Protein AF-A0A9X5KTZ1-F1 (afdb_monomer_lite)

pLDDT: mean 86.77, std 13.13, range [43.38, 97.31]

Radius of gyration: 18.86 Å; chains: 1; bounding box: 49×24×75 Å

Foldseek 3Di:
DDDDDDQPADQAAPLQDPVLNVLQVVLSRCLVVQLLSSLLSLLVSLQVVLCVLQVHRDPLVVSLVVVVVVPDDPLLSVLSVLSNVLNVCSVVPDPDDCRVVSVSSRCNSVSNNVNCCVRPVVVVVVVVVVVPDDPVVVVVVVVVPPDDD

Structure (mmCIF, N/CA/C/O backbone):
data_AF-A0A9X5KTZ1-F1
#
_entry.id   AF-A0A9X5KTZ1-F1
#
loop_
_atom_site.group_PDB
_atom_site.id
_atom_site.type_symbol
_atom_site.label_atom_id
_atom_site.label_alt_id
_atom_site.label_comp_id
_atom_site.label_asym_id
_atom_site.label_entity_id
_atom_site.label_seq_id
_atom_site.pdbx_PDB_ins_code
_atom_site.Cartn_x
_atom_site.Cartn_y
_atom_site.Cartn_z
_atom_site.occupancy
_atom_site.B_iso_or_equiv
_atom_site.auth_seq_id
_atom_site.auth_comp_id
_atom_site.auth_asym_id
_atom_site.auth_atom_id
_atom_site.pdbx_PDB_model_num
ATOM 1 N N . MET A 1 1 ? 0.337 1.903 -37.929 1.00 45.03 1 MET A N 1
ATOM 2 C CA . MET A 1 1 ? -0.382 0.807 -37.246 1.00 45.03 1 MET A CA 1
ATOM 3 C C . MET A 1 1 ? -0.264 1.082 -35.756 1.00 45.03 1 MET A C 1
ATOM 5 O O . MET A 1 1 ? 0.859 1.192 -35.286 1.00 45.03 1 MET A O 1
ATOM 9 N N . ILE A 1 2 ? -1.371 1.335 -35.056 1.00 43.38 2 ILE A N 1
ATOM 10 C CA . ILE A 1 2 ? -1.369 1.589 -33.606 1.00 43.38 2 ILE A CA 1
ATOM 11 C C . ILE A 1 2 ? -1.709 0.252 -32.949 1.00 43.38 2 ILE A C 1
ATOM 13 O O . ILE A 1 2 ? -2.790 -0.281 -33.190 1.00 43.38 2 ILE A O 1
ATOM 17 N N . PHE A 1 3 ? -0.773 -0.323 -32.199 1.00 45.22 3 PHE A N 1
ATOM 18 C CA . PHE A 1 3 ? -1.012 -1.544 -31.430 1.00 45.22 3 PHE A CA 1
ATOM 19 C C . PHE A 1 3 ? -1.516 -1.159 -30.033 1.00 45.22 3 PHE A C 1
ATOM 21 O O . PHE A 1 3 ? -0.895 -0.299 -29.405 1.00 45.22 3 PHE A O 1
ATOM 28 N N . PRO A 1 4 ? -2.619 -1.748 -29.533 1.00 51.69 4 PRO A N 1
ATOM 29 C CA . PRO A 1 4 ? -3.071 -1.479 -28.176 1.00 51.69 4 PRO A CA 1
ATOM 30 C C . PRO A 1 4 ? -2.049 -2.022 -27.173 1.00 51.69 4 PRO A C 1
ATOM 32 O O . PRO A 1 4 ? -1.608 -3.169 -27.284 1.00 51.69 4 PRO A O 1
ATOM 35 N N . LEU A 1 5 ? -1.684 -1.205 -26.183 1.00 56.03 5 LEU A N 1
ATOM 36 C CA . LEU A 1 5 ? -0.922 -1.675 -25.032 1.00 56.03 5 LEU A CA 1
ATOM 37 C C . LEU A 1 5 ? -1.803 -2.640 -24.230 1.00 56.03 5 LEU A C 1
ATOM 39 O O . LEU A 1 5 ? -2.847 -2.252 -23.706 1.00 56.03 5 LEU A O 1
ATOM 43 N N . ILE A 1 6 ? -1.388 -3.901 -24.132 1.00 57.47 6 ILE A N 1
ATOM 44 C CA . ILE A 1 6 ? -2.055 -4.873 -23.266 1.00 57.47 6 ILE A CA 1
ATOM 45 C C . ILE A 1 6 ? -1.523 -4.661 -21.849 1.00 57.47 6 ILE A C 1
ATOM 47 O O . ILE A 1 6 ? -0.414 -5.076 -21.515 1.00 57.47 6 ILE A O 1
ATOM 51 N N . VAL A 1 7 ? -2.325 -4.005 -21.013 1.00 62.75 7 VAL A N 1
ATOM 52 C CA . VAL A 1 7 ? -2.036 -3.826 -19.589 1.00 62.75 7 VAL A CA 1
ATOM 53 C C . VAL A 1 7 ? -2.510 -5.069 -18.836 1.00 62.75 7 VAL A C 1
ATOM 55 O O . VAL A 1 7 ? -3.704 -5.257 -18.622 1.00 62.75 7 VAL A O 1
ATOM 58 N N . THR A 1 8 ? -1.580 -5.927 -18.420 1.00 69.94 8 THR A N 1
ATOM 59 C CA . THR A 1 8 ? -1.871 -7.117 -17.594 1.00 69.94 8 THR A CA 1
ATOM 60 C C . THR A 1 8 ? -1.887 -6.822 -16.091 1.00 69.94 8 THR A C 1
ATOM 62 O O . THR A 1 8 ? -2.215 -7.695 -15.289 1.00 69.94 8 THR A O 1
ATOM 65 N N . ALA A 1 9 ? -1.548 -5.592 -15.696 1.00 79.69 9 ALA A N 1
ATOM 66 C CA . ALA A 1 9 ? -1.543 -5.161 -14.307 1.00 79.69 9 ALA A CA 1
AT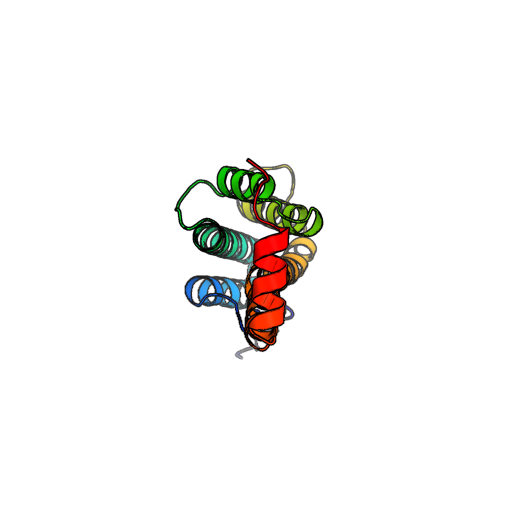OM 67 C C . ALA A 1 9 ? -2.977 -4.941 -13.775 1.00 79.69 9 ALA A C 1
ATOM 69 O O . ALA A 1 9 ? -3.810 -4.352 -14.485 1.00 79.69 9 ALA A O 1
ATOM 70 N N . PRO A 1 10 ? -3.270 -5.354 -12.525 1.00 87.50 10 PRO A N 1
ATOM 71 C CA . PRO A 1 10 ? -4.590 -5.193 -11.926 1.00 87.50 10 PRO A CA 1
ATOM 72 C C . PRO A 1 10 ? -4.982 -3.716 -11.838 1.00 87.50 10 PRO A C 1
ATOM 74 O O . PRO A 1 10 ? -4.132 -2.827 -11.824 1.00 87.50 10 PRO A O 1
ATOM 77 N N . HIS A 1 11 ? -6.286 -3.450 -11.795 1.00 92.50 11 HIS A N 1
ATOM 78 C CA . HIS A 1 11 ? -6.807 -2.101 -11.583 1.00 92.50 11 HIS A CA 1
ATOM 79 C C . HIS A 1 11 ? -6.549 -1.637 -10.148 1.00 92.50 11 HIS A C 1
ATOM 81 O O . HIS A 1 11 ? -6.462 -2.463 -9.239 1.00 92.50 11 HIS A O 1
ATOM 87 N N . ALA A 1 12 ? -6.429 -0.322 -9.952 1.00 94.56 12 ALA A N 1
ATOM 88 C CA . ALA A 1 12 ? -6.321 0.256 -8.618 1.00 94.56 12 ALA A CA 1
ATOM 89 C C . ALA A 1 12 ? -7.575 -0.072 -7.798 1.00 94.56 12 ALA A C 1
ATOM 91 O O . ALA A 1 12 ? -8.687 -0.068 -8.330 1.00 94.56 12 ALA A O 1
ATOM 92 N N . HIS A 1 13 ? -7.397 -0.319 -6.504 1.00 96.31 13 HIS A N 1
ATOM 93 C CA . HIS A 1 13 ? -8.506 -0.526 -5.580 1.00 96.31 13 HIS A CA 1
ATOM 94 C C . HIS A 1 13 ? -9.432 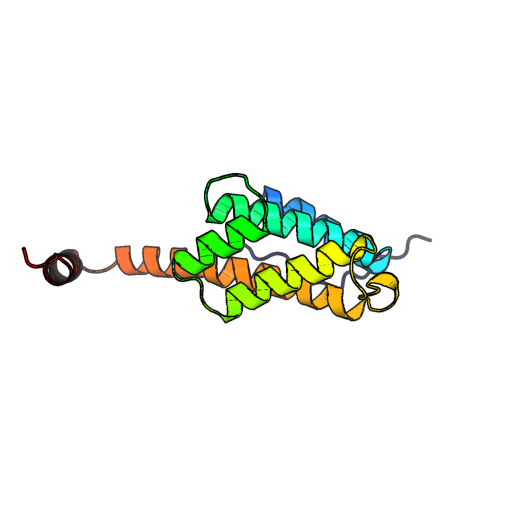0.708 -5.547 1.00 96.31 13 HIS A C 1
ATOM 96 O O . HIS A 1 13 ? -8.957 1.843 -5.651 1.00 96.31 13 HIS A O 1
ATOM 102 N N . GLU A 1 14 ? -10.741 0.520 -5.372 1.00 95.00 14 GLU A N 1
ATOM 103 C CA . GLU A 1 14 ? -11.734 1.610 -5.420 1.00 95.00 14 GLU A CA 1
ATOM 104 C C . GLU A 1 14 ? -11.455 2.705 -4.379 1.00 95.00 14 GLU A C 1
ATOM 106 O O . GLU A 1 14 ? -11.463 3.895 -4.699 1.00 95.00 14 GLU A O 1
ATOM 111 N N . GLU A 1 15 ? -11.096 2.293 -3.162 1.00 95.44 15 GLU A N 1
ATOM 112 C CA . GLU A 1 15 ? -10.707 3.169 -2.044 1.00 95.44 15 GLU A CA 1
ATOM 113 C C . GLU A 1 15 ? -9.269 3.714 -2.153 1.00 95.44 15 GLU A C 1
ATOM 115 O O . GLU A 1 15 ? -8.759 4.318 -1.211 1.00 95.44 15 GLU A O 1
ATOM 120 N N . THR A 1 16 ? -8.583 3.507 -3.285 1.00 94.44 16 THR A N 1
ATOM 121 C CA . THR A 1 16 ? -7.255 4.101 -3.484 1.00 94.44 16 THR A CA 1
ATOM 122 C C . THR A 1 16 ? -7.403 5.629 -3.555 1.00 94.44 16 THR A C 1
ATOM 124 O O . THR A 1 16 ? -8.251 6.123 -4.308 1.00 94.44 16 THR A O 1
ATOM 127 N N . PRO A 1 17 ? -6.595 6.399 -2.811 1.00 94.50 17 PRO A N 1
ATOM 128 C CA . PRO A 1 17 ? -6.628 7.857 -2.852 1.00 94.50 17 PRO A CA 1
ATOM 129 C C . PRO A 1 17 ? -6.317 8.405 -4.246 1.00 94.50 17 PRO A C 1
ATOM 131 O O . PRO A 1 17 ? -5.465 7.863 -4.947 1.00 94.50 17 PRO A O 1
ATOM 134 N N . GLU A 1 18 ? -6.952 9.511 -4.635 1.00 91.50 18 GLU A N 1
ATOM 135 C CA . GLU A 1 18 ? -6.842 10.055 -5.999 1.00 91.50 18 GLU A CA 1
ATOM 136 C C . GLU A 1 18 ? -5.395 10.392 -6.397 1.00 91.50 18 GLU A C 1
ATOM 138 O O . GLU A 1 18 ? -4.937 10.048 -7.485 1.00 91.50 18 GLU A O 1
ATOM 143 N N . SER A 1 19 ? -4.630 10.969 -5.465 1.00 89.69 19 SER A N 1
ATOM 144 C CA . SER A 1 19 ? -3.211 11.284 -5.665 1.00 89.69 19 SER A CA 1
ATOM 145 C C . SER A 1 19 ? -2.339 10.051 -5.928 1.00 89.69 19 SER A C 1
ATOM 147 O O . SER A 1 19 ? -1.297 10.177 -6.567 1.00 89.69 19 SER A O 1
ATOM 149 N N . CYS A 1 20 ? -2.756 8.883 -5.431 1.00 94.81 20 CYS A N 1
ATOM 150 C CA . CYS A 1 20 ? -2.089 7.596 -5.616 1.00 94.81 20 CYS A CA 1
ATOM 151 C C . CYS A 1 20 ? -2.598 6.885 -6.881 1.00 94.81 20 CYS A C 1
ATOM 153 O O . CYS A 1 20 ? -1.819 6.259 -7.594 1.00 94.81 20 CYS A O 1
ATOM 155 N N . LYS A 1 21 ? -3.897 7.010 -7.199 1.00 94.62 21 LYS A N 1
ATOM 156 C CA . LYS A 1 21 ? -4.514 6.434 -8.406 1.00 94.62 21 LYS A CA 1
ATOM 157 C C . LYS A 1 21 ? -3.856 6.929 -9.689 1.00 94.62 21 LYS A C 1
ATOM 159 O O . LYS A 1 21 ? -3.670 6.124 -10.598 1.00 94.62 21 LYS A O 1
ATOM 164 N N . ALA A 1 22 ? -3.505 8.213 -9.758 1.00 94.06 22 ALA A N 1
ATOM 165 C CA . ALA A 1 22 ? -2.815 8.786 -10.912 1.00 94.06 22 ALA A CA 1
ATOM 166 C C . ALA A 1 22 ? -1.484 8.060 -11.188 1.00 94.06 22 ALA A C 1
ATOM 168 O O . ALA A 1 22 ? -1.330 7.461 -12.250 1.00 94.06 22 ALA A O 1
ATOM 169 N N . ASP A 1 23 ? -0.589 8.009 -10.195 1.00 95.50 23 ASP A N 1
ATOM 170 C CA . ASP A 1 23 ? 0.711 7.334 -10.319 1.00 95.50 23 ASP A CA 1
ATOM 171 C C . ASP A 1 23 ? 0.555 5.828 -10.580 1.00 95.50 23 ASP A C 1
ATOM 173 O O . ASP A 1 23 ? 1.310 5.239 -11.350 1.00 95.50 23 ASP A O 1
ATOM 177 N N . PHE A 1 24 ? -0.429 5.184 -9.940 1.00 96.12 24 PHE A N 1
ATOM 178 C CA . PHE A 1 24 ? -0.705 3.762 -10.129 1.00 96.12 24 PHE A CA 1
ATOM 179 C C . PHE A 1 24 ? -1.122 3.469 -11.570 1.00 96.12 24 PHE A C 1
ATOM 181 O O . PHE A 1 24 ? -0.608 2.537 -12.183 1.00 96.12 24 PHE A O 1
ATOM 188 N N . ASN A 1 25 ? -2.042 4.256 -12.130 1.00 94.69 25 ASN A N 1
ATOM 189 C CA . ASN A 1 25 ? -2.497 4.074 -13.505 1.00 94.69 25 ASN A CA 1
ATOM 190 C C . ASN A 1 25 ? -1.389 4.390 -14.511 1.00 94.69 25 ASN A C 1
ATOM 192 O O . ASN A 1 25 ? -1.188 3.608 -15.437 1.00 94.69 25 ASN A O 1
ATOM 196 N N . GLU A 1 26 ? -0.601 5.440 -14.283 1.00 94.06 26 GLU A N 1
ATOM 197 C CA . GLU A 1 26 ? 0.581 5.722 -15.103 1.00 94.06 26 GLU A CA 1
ATOM 198 C C . GLU A 1 26 ? 1.582 4.555 -15.051 1.00 94.06 26 GLU A C 1
ATOM 200 O O . GLU A 1 26 ? 2.080 4.095 -16.081 1.00 94.06 26 GLU A O 1
ATOM 205 N N . ALA A 1 27 ? 1.813 3.978 -13.867 1.00 94.00 27 ALA A N 1
ATOM 206 C CA . ALA A 1 27 ? 2.670 2.808 -13.728 1.00 94.00 27 ALA A CA 1
ATOM 207 C C . ALA A 1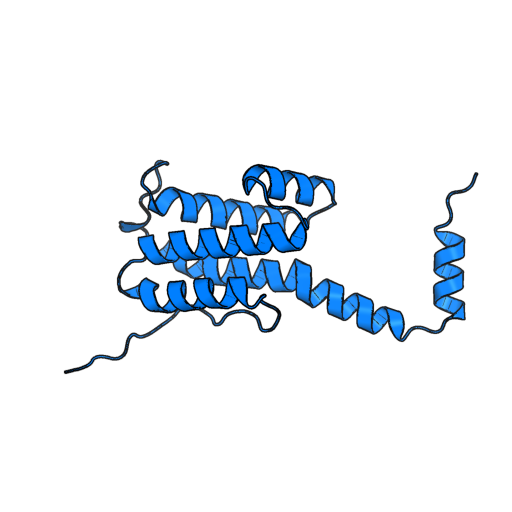 27 ? 2.154 1.606 -14.530 1.00 94.00 27 ALA A C 1
ATOM 209 O O . ALA A 1 27 ? 2.964 0.849 -15.075 1.00 94.00 27 ALA A O 1
ATOM 210 N N . ARG A 1 28 ? 0.830 1.419 -14.614 1.00 93.62 28 ARG A N 1
ATOM 211 C CA . ARG A 1 28 ? 0.207 0.350 -15.410 1.00 93.62 28 ARG A CA 1
ATOM 212 C C . ARG A 1 28 ? 0.430 0.555 -16.903 1.00 93.62 28 ARG A C 1
ATOM 214 O O . ARG A 1 28 ? 0.745 -0.406 -17.599 1.00 93.62 28 ARG A O 1
ATOM 221 N N . GLU A 1 29 ? 0.277 1.786 -17.378 1.00 91.62 29 GLU A N 1
ATOM 222 C CA . GLU A 1 29 ? 0.461 2.141 -18.787 1.00 91.62 29 GLU A CA 1
ATOM 223 C C . GLU A 1 29 ? 1.923 2.000 -19.213 1.00 91.62 29 GLU A C 1
ATOM 225 O O . GLU A 1 29 ? 2.220 1.467 -20.277 1.00 91.62 29 GLU A O 1
ATOM 230 N N . VAL A 1 30 ? 2.865 2.410 -18.365 1.00 91.31 30 VAL A N 1
ATOM 231 C CA . VAL A 1 30 ? 4.291 2.383 -18.712 1.00 91.31 30 VAL A CA 1
ATOM 232 C C . VAL A 1 30 ? 4.911 0.992 -18.528 1.00 91.31 30 VAL A C 1
ATOM 234 O O . VAL A 1 30 ? 5.955 0.715 -19.116 1.00 91.31 30 VAL A O 1
ATOM 237 N N . PHE A 1 31 ? 4.282 0.080 -17.775 1.00 89.06 31 PHE A N 1
ATOM 238 C CA . PHE A 1 31 ? 4.848 -1.232 -17.426 1.00 89.06 31 PHE A CA 1
ATOM 239 C C . PHE A 1 31 ? 5.369 -2.038 -18.624 1.00 89.06 31 PHE A C 1
ATOM 241 O O . PHE A 1 31 ? 6.492 -2.540 -18.571 1.00 89.06 31 PHE A O 1
ATOM 248 N N . SER A 1 32 ? 4.600 -2.135 -19.713 1.00 86.62 32 SER A N 1
ATOM 249 C CA . SER A 1 32 ? 5.004 -2.926 -20.886 1.00 86.62 32 SER A CA 1
ATOM 250 C C . SER A 1 32 ? 6.161 -2.306 -21.672 1.00 86.62 32 SER A C 1
ATOM 252 O O . SER A 1 32 ? 6.801 -2.999 -22.456 1.00 86.62 32 SER A O 1
ATOM 254 N N . VAL A 1 33 ? 6.414 -1.007 -21.488 1.00 88.38 33 VAL A N 1
ATOM 255 C CA . VAL A 1 33 ? 7.502 -0.269 -22.149 1.00 88.38 33 VAL A CA 1
ATOM 256 C C . VAL A 1 33 ? 8.737 -0.208 -21.251 1.00 88.38 33 VAL A C 1
ATOM 258 O O . VAL A 1 33 ? 9.859 -0.381 -21.718 1.00 88.38 33 VAL A O 1
ATOM 261 N N . SER A 1 34 ? 8.541 0.039 -19.956 1.00 88.81 34 SER A N 1
ATOM 262 C CA . SER A 1 34 ? 9.602 0.168 -18.962 1.00 88.81 34 SER A CA 1
ATOM 263 C C . SER A 1 34 ? 9.118 -0.336 -17.596 1.00 88.81 34 SER A C 1
ATOM 265 O O . SER A 1 34 ? 8.556 0.431 -16.802 1.00 88.81 34 SER A O 1
ATOM 267 N N . PRO A 1 35 ? 9.405 -1.609 -17.262 1.00 88.56 35 PRO A N 1
ATOM 268 C CA . PRO A 1 35 ? 9.165 -2.165 -15.928 1.00 88.56 35 PRO A CA 1
ATOM 269 C C . PRO A 1 35 ? 9.856 -1.350 -14.829 1.00 88.56 35 PRO A C 1
ATOM 271 O O . PRO A 1 35 ? 9.335 -1.190 -13.729 1.00 88.56 35 PRO A O 1
ATOM 274 N N . ARG A 1 36 ? 11.013 -0.767 -15.158 1.00 88.31 36 ARG A N 1
ATOM 275 C CA . ARG A 1 36 ? 11.790 0.109 -14.282 1.00 88.31 36 ARG A CA 1
ATOM 276 C C . ARG A 1 36 ? 11.028 1.387 -13.929 1.00 88.31 36 ARG A C 1
ATOM 278 O O . ARG A 1 36 ? 10.896 1.721 -12.755 1.00 88.31 36 ARG A O 1
ATOM 285 N N . SER A 1 37 ? 10.507 2.083 -14.939 1.00 90.50 37 SER A N 1
ATOM 286 C CA . SER A 1 37 ? 9.716 3.302 -14.733 1.00 90.50 37 SER A CA 1
ATOM 287 C C . SER A 1 37 ? 8.432 2.993 -13.966 1.00 90.50 37 SER A C 1
ATOM 289 O O . SER A 1 37 ? 8.090 3.715 -13.036 1.00 90.50 37 SER A O 1
ATOM 291 N N . SER A 1 38 ? 7.779 1.875 -14.290 1.00 92.50 38 SER A N 1
ATOM 292 C CA . SER A 1 38 ? 6.600 1.395 -13.566 1.00 92.50 38 SER A CA 1
ATOM 293 C C . SER A 1 38 ? 6.888 1.159 -12.079 1.00 92.50 38 SER A C 1
ATOM 295 O O . SER A 1 38 ? 6.179 1.690 -11.228 1.00 92.50 38 SER A O 1
ATOM 297 N N . ALA A 1 39 ? 7.978 0.468 -11.729 1.00 91.19 39 ALA A N 1
ATOM 298 C CA . ALA A 1 39 ? 8.329 0.237 -10.326 1.00 91.19 39 ALA A CA 1
ATOM 299 C C . ALA A 1 39 ? 8.666 1.539 -9.568 1.00 91.19 39 ALA A C 1
ATOM 301 O O . ALA A 1 39 ? 8.330 1.668 -8.390 1.00 91.19 39 ALA A O 1
ATOM 302 N N . ALA A 1 40 ? 9.285 2.520 -10.233 1.00 91.00 40 ALA A N 1
ATOM 303 C CA . ALA A 1 40 ? 9.545 3.837 -9.649 1.00 91.00 40 ALA A CA 1
ATOM 304 C C . ALA A 1 40 ? 8.249 4.629 -9.386 1.00 91.00 40 ALA A C 1
ATOM 306 O O . ALA A 1 40 ? 8.104 5.227 -8.320 1.00 91.00 40 ALA A O 1
ATOM 307 N N . LEU A 1 41 ? 7.284 4.585 -10.309 1.00 94.62 41 LEU A N 1
ATOM 308 C CA . LEU A 1 41 ? 5.961 5.192 -10.123 1.00 94.62 41 LEU A CA 1
ATOM 309 C C . LEU A 1 41 ? 5.175 4.502 -8.999 1.00 94.62 41 LEU A C 1
ATOM 311 O O . LEU A 1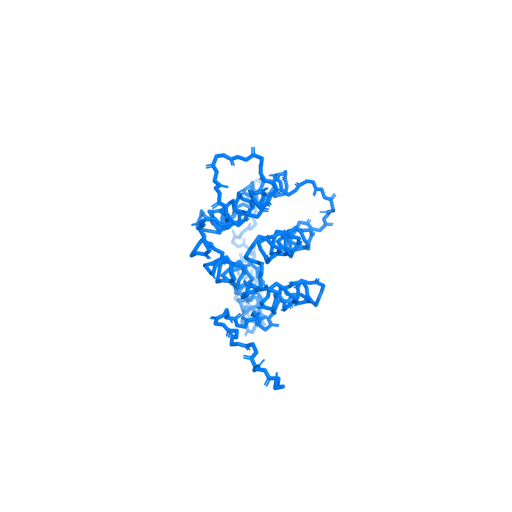 41 ? 4.571 5.171 -8.165 1.00 94.62 41 LEU A O 1
ATOM 315 N N . LEU A 1 42 ? 5.252 3.172 -8.892 1.00 95.00 42 LEU A N 1
ATOM 316 C CA . LEU A 1 42 ? 4.632 2.426 -7.789 1.00 95.00 42 LEU A CA 1
ATOM 317 C C . LEU A 1 42 ? 5.263 2.756 -6.432 1.00 95.00 42 LEU A C 1
ATOM 319 O O . LEU A 1 42 ? 4.555 2.822 -5.428 1.00 95.00 42 LEU A O 1
ATOM 323 N N . ARG A 1 43 ? 6.573 3.022 -6.387 1.00 93.56 43 ARG A N 1
ATOM 324 C CA . ARG A 1 43 ? 7.234 3.540 -5.181 1.00 93.56 43 ARG A CA 1
ATOM 325 C C . ARG A 1 43 ? 6.695 4.915 -4.795 1.00 93.56 43 ARG A C 1
ATOM 327 O O . ARG A 1 43 ? 6.423 5.136 -3.619 1.00 93.56 43 ARG A O 1
ATOM 334 N N . LEU A 1 44 ? 6.545 5.821 -5.761 1.00 93.81 44 LEU A N 1
ATOM 335 C CA . LEU A 1 44 ? 5.991 7.154 -5.516 1.00 93.81 44 LEU A CA 1
ATOM 336 C C . LEU A 1 44 ? 4.546 7.064 -5.004 1.00 93.81 44 LEU A C 1
ATOM 338 O O . LEU A 1 44 ? 4.198 7.696 -4.007 1.00 93.81 44 LEU A O 1
ATOM 342 N N . CYS A 1 45 ? 3.739 6.201 -5.624 1.00 95.75 45 CYS A N 1
ATOM 343 C CA . CYS A 1 45 ? 2.390 5.879 -5.172 1.00 95.75 45 CYS A CA 1
ATOM 344 C C . CYS A 1 45 ? 2.388 5.381 -3.715 1.00 95.75 45 CYS A C 1
ATOM 346 O O . CYS A 1 45 ? 1.562 5.814 -2.913 1.00 95.75 45 CYS A O 1
ATOM 348 N N . LEU A 1 46 ? 3.315 4.485 -3.356 1.00 95.62 46 LEU A N 1
ATOM 349 C CA . LEU A 1 46 ? 3.454 3.958 -1.996 1.00 95.62 46 LEU A CA 1
ATOM 350 C C . LEU A 1 46 ? 3.824 5.049 -0.983 1.00 95.62 46 LEU A C 1
ATOM 352 O O . LEU A 1 46 ? 3.293 5.066 0.122 1.00 95.62 46 LEU A O 1
ATOM 356 N N . GLU A 1 47 ? 4.724 5.956 -1.353 1.00 94.25 47 GLU A N 1
ATOM 357 C CA . GLU A 1 47 ? 5.137 7.082 -0.511 1.00 94.25 47 GLU A CA 1
ATOM 358 C C . GLU A 1 47 ? 3.959 8.020 -0.225 1.00 94.25 47 GLU A C 1
ATOM 360 O O . GLU A 1 47 ? 3.664 8.307 0.936 1.00 94.25 47 GLU A O 1
ATOM 365 N N . LYS A 1 48 ? 3.202 8.403 -1.260 1.00 94.44 48 LYS A N 1
ATOM 366 C CA . LYS A 1 48 ? 1.976 9.201 -1.099 1.00 94.44 48 LYS A CA 1
ATOM 367 C C . LYS A 1 48 ? 0.934 8.486 -0.235 1.00 94.44 48 LYS A C 1
ATOM 369 O O . LYS A 1 48 ? 0.284 9.129 0.590 1.00 94.44 48 LYS A O 1
ATOM 374 N N . LEU A 1 49 ? 0.790 7.169 -0.384 1.00 95.25 49 LEU A N 1
ATOM 375 C CA . LEU A 1 49 ? -0.116 6.368 0.437 1.00 95.25 49 LEU A CA 1
ATOM 376 C C . LEU A 1 49 ? 0.317 6.373 1.912 1.00 95.25 49 LEU A C 1
ATOM 378 O O . LEU A 1 49 ? -0.506 6.611 2.795 1.00 95.25 49 LEU A O 1
ATOM 382 N N . CYS A 1 50 ? 1.606 6.177 2.193 1.00 94.06 50 CYS A N 1
ATOM 383 C CA . CYS A 1 50 ? 2.155 6.243 3.548 1.00 94.06 50 CYS A CA 1
ATOM 384 C C . CYS A 1 50 ? 1.980 7.631 4.184 1.00 94.06 50 CYS A C 1
ATOM 386 O O . CYS A 1 50 ? 1.586 7.703 5.350 1.00 94.06 50 CYS A O 1
ATOM 388 N N . ASN A 1 51 ? 2.189 8.715 3.425 1.00 92.69 51 ASN A N 1
ATOM 389 C CA . ASN A 1 51 ? 1.935 10.085 3.888 1.00 92.69 51 ASN A CA 1
ATOM 390 C C . ASN A 1 51 ? 0.497 10.240 4.397 1.00 92.69 51 ASN A C 1
ATOM 392 O O . ASN A 1 51 ? 0.273 10.842 5.446 1.00 92.69 51 ASN A O 1
ATOM 396 N N . GLN A 1 52 ? -0.479 9.662 3.694 1.00 92.12 52 GLN A N 1
ATOM 397 C CA . GLN A 1 52 ? -1.882 9.724 4.102 1.00 92.12 52 GLN A CA 1
ATOM 398 C C . GLN A 1 52 ? -2.202 8.842 5.309 1.00 92.12 52 GLN A C 1
ATOM 400 O O . GLN A 1 52 ? -2.971 9.257 6.172 1.00 92.12 52 GLN A O 1
ATOM 405 N N . LEU A 1 53 ? -1.603 7.652 5.402 1.00 91.62 53 LEU A N 1
ATOM 406 C CA . LEU A 1 53 ? -1.812 6.751 6.540 1.00 91.62 53 LEU A CA 1
ATOM 407 C C . LEU A 1 53 ? -1.217 7.299 7.845 1.00 91.62 53 LEU A C 1
ATOM 409 O O . LEU A 1 53 ? -1.782 7.079 8.913 1.00 91.62 53 LEU A O 1
ATOM 413 N N . VAL A 1 54 ? -0.073 7.984 7.771 1.00 91.81 54 VAL A N 1
ATOM 414 C CA . VAL A 1 54 ? 0.607 8.570 8.942 1.00 91.81 54 VAL A CA 1
ATOM 415 C 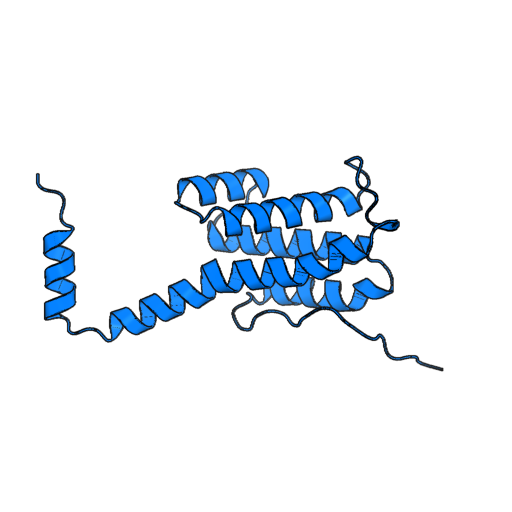C . VAL A 1 54 ? 0.136 10.005 9.215 1.00 91.81 54 VAL A C 1
ATOM 417 O O . VAL A 1 54 ? 0.235 10.478 10.344 1.00 91.81 54 VAL A O 1
ATOM 420 N N . GLY A 1 55 ? -0.366 10.711 8.199 1.00 87.62 55 GLY A N 1
ATOM 421 C CA . GLY A 1 55 ? -0.796 12.110 8.288 1.00 87.62 55 GLY A CA 1
ATOM 422 C C . GLY A 1 55 ? 0.352 13.128 8.305 1.00 87.62 55 GLY A C 1
ATOM 423 O O . GLY A 1 55 ? 0.121 14.297 8.602 1.00 87.62 55 GLY A O 1
ATOM 424 N N . THR A 1 56 ? 1.588 12.706 8.017 1.00 85.50 56 THR A N 1
ATOM 425 C CA . THR A 1 56 ? 2.769 13.585 7.930 1.00 85.50 56 THR A CA 1
ATOM 426 C C . THR A 1 56 ? 3.680 13.147 6.790 1.00 85.50 56 THR A C 1
ATOM 428 O O . THR A 1 56 ? 3.848 11.949 6.553 1.00 85.50 56 THR A O 1
ATOM 431 N N . GLU A 1 57 ? 4.283 14.117 6.104 1.00 86.12 57 GLU A N 1
ATOM 432 C CA . GLU A 1 57 ? 5.314 13.859 5.098 1.00 86.12 57 GLU A CA 1
ATOM 433 C C . GLU A 1 57 ? 6.649 13.576 5.789 1.00 86.12 57 GLU A C 1
ATOM 435 O O . GLU A 1 57 ? 7.098 14.342 6.643 1.00 86.12 57 GLU A O 1
ATOM 440 N N . ASP A 1 58 ? 7.260 12.444 5.457 1.00 87.62 58 ASP A N 1
ATOM 441 C CA . ASP A 1 58 ? 8.546 12.013 5.999 1.00 87.62 58 ASP A CA 1
ATOM 442 C C . ASP A 1 58 ? 9.146 10.944 5.074 1.00 87.62 58 ASP A C 1
ATOM 444 O O . ASP A 1 58 ? 8.519 10.498 4.113 1.00 87.62 58 ASP A O 1
ATOM 448 N N . ARG A 1 59 ? 10.355 10.475 5.371 1.00 89.00 59 ARG A N 1
ATOM 449 C CA . ARG A 1 59 ? 10.967 9.364 4.642 1.00 89.00 59 ARG A CA 1
ATOM 450 C C . ARG A 1 59 ? 10.135 8.095 4.804 1.00 89.00 59 ARG A C 1
ATOM 452 O O . ARG A 1 59 ? 9.871 7.653 5.922 1.00 89.00 59 ARG A O 1
ATOM 459 N N . ILE A 1 60 ? 9.850 7.420 3.690 1.00 88.69 60 ILE A N 1
ATOM 460 C CA . ILE A 1 60 ? 9.035 6.195 3.668 1.00 88.69 60 ILE A CA 1
ATOM 461 C C . ILE A 1 60 ? 9.498 5.110 4.659 1.00 88.69 60 ILE A C 1
ATOM 463 O O . ILE A 1 60 ? 8.677 4.437 5.271 1.00 88.69 60 ILE A O 1
ATOM 467 N N . ASN A 1 61 ? 10.810 4.950 4.877 1.00 89.81 61 ASN A N 1
ATOM 468 C CA . ASN A 1 61 ? 11.338 4.010 5.875 1.00 89.81 61 ASN A CA 1
ATOM 469 C C . ASN A 1 61 ? 10.880 4.353 7.302 1.00 89.81 61 ASN A C 1
ATOM 471 O O . ASN A 1 61 ? 10.490 3.472 8.067 1.00 89.81 61 ASN A O 1
ATOM 475 N N . ASP A 1 62 ? 10.913 5.636 7.647 1.00 92.31 62 ASP A N 1
ATOM 476 C CA . ASP A 1 62 ? 10.559 6.123 8.977 1.00 92.31 62 ASP A CA 1
ATOM 477 C C . ASP A 1 62 ? 9.038 6.092 9.176 1.00 92.31 62 ASP A C 1
ATOM 479 O O . ASP A 1 62 ? 8.553 5.785 10.266 1.00 92.31 62 ASP A O 1
ATOM 483 N N . GLN A 1 63 ? 8.273 6.286 8.102 1.00 92.31 63 GLN A N 1
ATOM 484 C CA . GLN A 1 63 ? 6.822 6.096 8.096 1.00 92.31 63 GLN A CA 1
ATOM 485 C C . GLN A 1 63 ? 6.417 4.641 8.315 1.00 92.31 63 GLN A C 1
ATOM 487 O O . GLN A 1 63 ? 5.570 4.376 9.166 1.00 92.31 63 GLN A O 1
ATOM 492 N N . ILE A 1 64 ? 7.047 3.688 7.618 1.00 92.38 64 ILE A N 1
ATOM 493 C CA . ILE A 1 64 ? 6.803 2.254 7.845 1.00 92.38 64 ILE A CA 1
ATOM 494 C C . ILE A 1 64 ? 7.089 1.918 9.312 1.00 92.38 64 ILE A C 1
ATOM 496 O O . ILE A 1 64 ? 6.268 1.277 9.966 1.00 92.38 64 ILE A O 1
ATOM 500 N N . LYS A 1 65 ? 8.190 2.430 9.879 1.00 93.50 65 LYS A N 1
ATOM 501 C CA . LYS A 1 65 ? 8.509 2.251 11.302 1.00 93.50 65 LYS A CA 1
ATOM 502 C C . LYS A 1 65 ? 7.418 2.813 12.225 1.00 93.50 65 LYS A C 1
ATOM 504 O O . LYS A 1 65 ? 7.032 2.134 13.175 1.00 93.50 65 LYS A O 1
ATOM 509 N N . LYS A 1 66 ? 6.896 4.015 11.951 1.00 93.62 66 LYS A N 1
ATOM 510 C CA . LYS A 1 66 ? 5.778 4.617 12.708 1.00 93.62 66 LYS A CA 1
ATOM 511 C C . LYS A 1 66 ? 4.518 3.746 12.639 1.00 93.62 66 LYS A C 1
ATOM 513 O O . LYS A 1 66 ? 3.902 3.493 13.671 1.00 93.62 66 LYS A O 1
ATOM 518 N N . LEU A 1 67 ? 4.171 3.240 11.454 1.00 91.94 67 LEU A N 1
ATOM 519 C CA . LEU A 1 67 ? 3.023 2.348 11.267 1.00 91.94 67 LEU A CA 1
ATOM 520 C C . LEU A 1 67 ? 3.191 1.033 12.040 1.00 91.94 67 LEU A C 1
ATOM 522 O O . LEU A 1 67 ? 2.248 0.583 12.687 1.00 91.94 67 LEU A O 1
ATOM 526 N N . VAL A 1 68 ? 4.388 0.441 12.032 1.00 93.50 68 VAL A N 1
ATOM 527 C CA . VAL A 1 68 ? 4.691 -0.780 12.801 1.00 93.50 68 VAL A CA 1
ATOM 528 C C . VAL A 1 68 ? 4.506 -0.551 14.301 1.00 93.50 68 VAL A C 1
ATOM 530 O O . VAL A 1 68 ? 3.851 -1.356 14.959 1.00 93.50 68 VAL A O 1
ATOM 533 N N . VAL A 1 69 ? 4.999 0.571 14.838 1.00 93.06 69 VAL A N 1
ATOM 534 C CA . VAL A 1 69 ? 4.780 0.945 16.250 1.00 93.06 69 VAL A CA 1
ATOM 535 C C . VAL A 1 69 ? 3.288 1.124 16.562 1.00 93.06 69 VAL A C 1
ATOM 537 O O . VAL A 1 69 ? 2.849 0.779 17.655 1.00 93.06 69 VAL A O 1
ATOM 540 N N . ALA A 1 70 ? 2.494 1.591 15.595 1.00 90.81 70 ALA A N 1
ATOM 541 C CA . ALA A 1 70 ? 1.039 1.708 15.703 1.00 90.81 70 ALA A CA 1
ATOM 542 C C . ALA A 1 70 ? 0.277 0.372 15.537 1.00 90.81 70 ALA A C 1
ATOM 544 O O . ALA A 1 70 ? -0.953 0.375 15.479 1.00 90.81 70 ALA A O 1
ATOM 545 N N . GLY A 1 71 ? 0.972 -0.769 15.462 1.00 91.50 71 GLY A N 1
ATOM 546 C CA . GLY A 1 71 ? 0.354 -2.097 15.391 1.00 91.50 71 GLY A CA 1
ATOM 547 C C . GLY A 1 71 ? 0.019 -2.565 13.974 1.00 91.50 71 GLY A C 1
ATOM 548 O O . GLY A 1 71 ? -0.979 -3.259 13.771 1.00 91.50 71 GLY A O 1
ATOM 549 N N . LEU A 1 72 ? 0.820 -2.182 12.975 1.00 92.31 72 LEU A N 1
ATOM 550 C CA . LEU A 1 72 ? 0.651 -2.662 11.602 1.00 92.31 72 LEU A CA 1
ATOM 551 C C . LEU A 1 72 ? 0.773 -4.202 11.526 1.00 92.31 72 LEU A C 1
ATOM 553 O O . LEU A 1 72 ? 1.739 -4.759 12.052 1.00 92.31 72 LEU A O 1
ATOM 557 N N . PRO A 1 73 ? -0.142 -4.907 10.832 1.00 94.69 73 PRO A N 1
ATOM 558 C CA . PRO A 1 73 ? -0.008 -6.345 10.623 1.00 94.69 73 PRO A CA 1
ATOM 559 C C . PRO A 1 73 ? 1.270 -6.700 9.851 1.00 94.69 73 PRO A C 1
ATOM 561 O O . PRO A 1 73 ? 1.619 -6.031 8.876 1.00 94.69 73 PRO A O 1
ATOM 564 N N . VAL A 1 74 ? 1.919 -7.809 10.224 1.00 94.69 74 VAL A N 1
ATOM 565 C CA . VAL A 1 74 ? 3.202 -8.250 9.636 1.00 94.69 74 VAL A CA 1
ATOM 566 C C . VAL A 1 74 ? 3.123 -8.399 8.113 1.00 94.69 74 VAL A C 1
ATOM 568 O O . VAL A 1 74 ? 4.019 -7.947 7.405 1.00 94.69 74 VAL A O 1
ATOM 571 N N . GLY A 1 75 ? 2.030 -8.963 7.588 1.00 94.62 75 GLY A N 1
ATOM 572 C CA . GLY A 1 75 ? 1.844 -9.103 6.139 1.00 94.62 75 GLY A CA 1
ATOM 573 C C . GLY A 1 75 ? 1.780 -7.759 5.401 1.00 94.62 75 GLY A C 1
ATOM 574 O O . GLY A 1 75 ? 2.297 -7.633 4.295 1.00 94.62 75 GLY A O 1
ATOM 575 N N . VAL A 1 76 ? 1.212 -6.721 6.025 1.00 95.56 76 VAL A N 1
ATOM 576 C CA . VAL A 1 76 ? 1.160 -5.368 5.441 1.00 95.56 76 VAL A CA 1
ATOM 577 C C . VAL A 1 76 ? 2.528 -4.706 5.494 1.00 95.56 76 VAL A C 1
ATOM 579 O O . VAL A 1 76 ? 2.931 -4.070 4.523 1.00 95.56 76 VAL A O 1
ATOM 582 N N . GLN A 1 77 ? 3.278 -4.899 6.581 1.00 95.75 77 GLN A N 1
ATOM 583 C CA . GLN A 1 77 ? 4.664 -4.441 6.654 1.00 95.75 77 GLN A CA 1
ATOM 584 C C . GLN A 1 77 ? 5.507 -5.060 5.530 1.00 95.75 77 GLN A C 1
ATOM 586 O O . GLN A 1 77 ? 6.188 -4.339 4.808 1.00 95.75 77 GLN A O 1
ATOM 591 N N . GLN A 1 78 ? 5.409 -6.376 5.330 1.00 94.75 78 GLN A N 1
ATOM 592 C CA . GLN A 1 78 ? 6.117 -7.073 4.253 1.00 94.75 78 GLN A CA 1
ATOM 593 C C . GLN A 1 78 ? 5.720 -6.546 2.870 1.00 94.75 78 GLN A C 1
ATOM 595 O O . GLN A 1 78 ? 6.589 -6.384 2.014 1.00 94.75 78 GLN A O 1
ATOM 600 N N . ALA A 1 79 ? 4.441 -6.229 2.650 1.00 95.44 79 ALA A N 1
ATOM 601 C CA . ALA A 1 79 ? 3.976 -5.619 1.407 1.00 95.44 79 ALA A CA 1
ATOM 602 C C . ALA A 1 79 ? 4.589 -4.223 1.174 1.00 95.44 79 ALA A C 1
ATOM 604 O O . ALA A 1 79 ? 5.080 -3.945 0.074 1.00 95.44 79 ALA A O 1
ATOM 605 N N . LEU A 1 80 ? 4.613 -3.371 2.208 1.00 95.19 80 LEU A N 1
ATOM 606 C CA . LEU A 1 80 ? 5.235 -2.041 2.162 1.00 95.19 80 LEU A CA 1
ATOM 607 C C . LEU A 1 80 ? 6.738 -2.143 1.869 1.00 95.19 80 LEU A C 1
ATOM 609 O O . LEU A 1 80 ? 7.236 -1.512 0.936 1.00 95.19 80 LEU A O 1
ATOM 613 N N . ASP A 1 81 ? 7.459 -2.966 2.632 1.00 93.44 81 ASP A N 1
ATOM 614 C CA . ASP A 1 81 ? 8.906 -3.126 2.496 1.00 93.44 81 ASP A CA 1
ATOM 615 C C . ASP A 1 81 ? 9.293 -3.719 1.139 1.00 93.44 81 ASP A C 1
ATOM 617 O O . ASP A 1 81 ? 10.217 -3.214 0.502 1.00 93.44 81 ASP A O 1
ATOM 621 N N . SER A 1 82 ? 8.562 -4.729 0.657 1.00 91.38 82 SER A N 1
ATOM 622 C CA . SER A 1 82 ? 8.811 -5.344 -0.655 1.00 91.38 82 SER A CA 1
ATOM 623 C C . SER A 1 82 ? 8.641 -4.328 -1.780 1.00 91.38 82 SER A C 1
ATOM 625 O O . SER A 1 82 ? 9.521 -4.181 -2.628 1.00 91.38 82 SER A O 1
ATOM 627 N N . THR A 1 83 ? 7.546 -3.565 -1.750 1.00 92.12 83 THR A N 1
ATOM 628 C CA . THR A 1 83 ? 7.262 -2.538 -2.760 1.00 92.12 83 THR A CA 1
ATOM 629 C C . THR A 1 83 ? 8.310 -1.431 -2.734 1.00 92.12 83 THR A C 1
ATOM 631 O O . THR A 1 83 ? 8.811 -1.026 -3.784 1.00 92.12 83 THR A O 1
ATOM 634 N N . ARG A 1 84 ? 8.731 -0.999 -1.540 1.00 91.50 84 ARG A N 1
ATOM 635 C CA . ARG A 1 84 ? 9.820 -0.033 -1.377 1.00 91.50 84 ARG A CA 1
ATOM 636 C C . ARG A 1 84 ? 11.144 -0.567 -1.925 1.00 91.50 84 ARG A C 1
ATOM 638 O O . ARG A 1 84 ? 11.823 0.152 -2.647 1.00 91.50 84 ARG A O 1
ATOM 645 N N . ILE A 1 85 ? 11.536 -1.794 -1.585 1.00 87.69 85 ILE A N 1
ATOM 646 C CA . ILE A 1 85 ? 12.819 -2.373 -2.013 1.00 87.69 85 ILE A CA 1
ATOM 647 C C . ILE A 1 85 ? 12.858 -2.493 -3.538 1.00 87.69 85 ILE A C 1
ATOM 649 O O . ILE A 1 85 ? 13.775 -1.966 -4.164 1.00 87.69 85 ILE A O 1
ATOM 653 N N . VAL A 1 86 ? 11.845 -3.111 -4.151 1.00 86.06 86 VAL A N 1
ATOM 654 C CA . VAL A 1 86 ? 11.803 -3.289 -5.612 1.00 86.06 86 VAL A CA 1
ATOM 655 C C . VAL A 1 86 ? 11.724 -1.936 -6.328 1.00 86.06 86 VAL A C 1
ATOM 657 O O . VAL A 1 86 ? 12.459 -1.701 -7.286 1.00 86.06 86 VAL A O 1
ATOM 660 N N . GLY A 1 87 ? 10.907 -1.008 -5.827 1.00 83.25 87 GLY A N 1
ATOM 661 C CA . GLY A 1 87 ? 10.781 0.335 -6.388 1.00 83.25 87 GLY A CA 1
ATOM 662 C C . GLY A 1 87 ? 12.040 1.202 -6.243 1.00 83.25 87 GLY A C 1
ATOM 663 O O . GLY A 1 87 ? 12.343 2.004 -7.124 1.00 83.25 87 GLY A O 1
ATOM 664 N N . ASN A 1 88 ? 12.828 1.024 -5.176 1.00 78.88 88 ASN A N 1
ATOM 665 C CA . ASN A 1 88 ? 14.141 1.665 -5.025 1.00 78.88 88 ASN A CA 1
ATOM 666 C C . ASN A 1 88 ? 15.164 1.120 -6.034 1.00 78.88 88 ASN A C 1
ATOM 668 O O . ASN A 1 88 ? 16.022 1.865 -6.512 1.00 78.88 88 ASN A O 1
ATOM 672 N N . ASN A 1 89 ? 15.055 -0.163 -6.381 1.00 66.50 89 ASN A N 1
ATOM 673 C CA . ASN A 1 89 ? 16.013 -0.867 -7.238 1.00 66.50 89 ASN A CA 1
ATOM 674 C C . ASN A 1 89 ? 15.824 -0.603 -8.727 1.00 66.50 89 ASN A C 1
ATOM 676 O O . ASN A 1 89 ? 16.734 -0.842 -9.516 1.00 66.50 89 ASN A O 1
ATOM 680 N N . ALA A 1 90 ? 14.719 0.039 -9.105 1.00 58.97 90 ALA A N 1
ATOM 681 C CA . ALA A 1 90 ? 14.574 0.647 -10.421 1.00 58.97 90 ALA A CA 1
ATOM 682 C C . ALA A 1 90 ? 15.681 1.680 -10.744 1.00 58.97 90 ALA A C 1
ATOM 684 O O . ALA A 1 90 ? 15.917 2.002 -11.909 1.00 58.97 90 ALA A O 1
ATOM 685 N N . LEU A 1 91 ? 16.393 2.198 -9.738 1.00 54.03 91 LEU A N 1
ATOM 686 C CA . LEU A 1 91 ? 17.444 3.207 -9.896 1.00 54.03 91 LEU A CA 1
ATOM 687 C C . LEU A 1 91 ? 18.880 2.659 -9.746 1.00 54.03 91 LEU A C 1
ATOM 689 O O . LEU A 1 91 ? 19.799 3.462 -9.640 1.00 54.03 91 LEU A O 1
ATOM 693 N N . HIS A 1 92 ? 19.093 1.332 -9.786 1.00 51.69 92 HIS A N 1
ATOM 694 C CA . HIS A 1 92 ? 20.418 0.678 -9.666 1.00 51.69 92 HIS A CA 1
ATOM 695 C C . HIS A 1 92 ? 21.123 0.810 -8.290 1.00 51.69 92 HIS A C 1
ATOM 697 O O . HIS A 1 92 ? 22.347 0.786 -8.219 1.00 51.69 92 HIS A O 1
ATOM 703 N N . ILE A 1 93 ? 20.386 0.929 -7.176 1.00 50.41 93 ILE A N 1
ATOM 704 C CA . ILE A 1 93 ? 20.995 1.154 -5.842 1.00 50.41 93 ILE A CA 1
ATOM 705 C C . ILE A 1 93 ? 21.220 -0.143 -5.022 1.00 50.41 93 ILE A C 1
ATOM 707 O O . ILE A 1 93 ? 22.045 -0.139 -4.112 1.00 50.41 93 ILE A O 1
ATOM 711 N N . LEU A 1 94 ? 20.571 -1.272 -5.343 1.00 53.19 94 LEU A N 1
ATOM 712 C CA . LEU A 1 94 ? 20.824 -2.588 -4.716 1.00 53.19 94 LEU A CA 1
ATOM 713 C C . LEU A 1 94 ? 21.009 -3.663 -5.803 1.00 53.19 94 LEU A C 1
ATOM 715 O O . LEU A 1 94 ? 20.579 -3.458 -6.933 1.00 53.19 94 LEU A O 1
ATOM 719 N N . GLU A 1 95 ? 21.594 -4.816 -5.456 1.00 58.34 95 GLU A N 1
ATOM 720 C CA . GLU A 1 95 ? 21.929 -5.961 -6.341 1.00 58.34 95 GLU A CA 1
ATOM 721 C C . GLU A 1 95 ? 20.748 -6.584 -7.134 1.00 58.34 95 GLU A C 1
ATOM 723 O O . GLU A 1 95 ? 20.914 -7.587 -7.823 1.00 58.34 95 GLU A O 1
ATOM 728 N N . LEU A 1 96 ? 19.544 -6.008 -7.057 1.00 60.94 96 LEU A N 1
ATOM 729 C CA . LEU A 1 96 ? 18.357 -6.419 -7.805 1.00 60.94 96 LEU A CA 1
ATOM 730 C C . LEU A 1 96 ? 18.248 -5.641 -9.120 1.00 60.94 96 LEU A C 1
ATOM 732 O O . LEU A 1 96 ? 17.929 -4.451 -9.131 1.00 60.94 96 LEU A O 1
ATOM 736 N N . ASP A 1 97 ? 18.428 -6.338 -10.238 1.00 66.00 97 ASP A N 1
ATOM 737 C CA . ASP A 1 97 ? 18.217 -5.777 -11.569 1.00 66.00 97 ASP A CA 1
ATOM 738 C C . ASP A 1 97 ? 16.751 -5.931 -12.011 1.00 66.00 97 ASP A C 1
ATOM 740 O O . ASP A 1 97 ? 16.317 -6.965 -12.528 1.00 66.00 97 ASP A O 1
ATOM 744 N N . VAL A 1 98 ? 15.964 -4.875 -11.792 1.00 62.81 98 VAL A N 1
ATOM 745 C CA . VAL A 1 98 ? 14.541 -4.826 -12.171 1.00 62.81 98 VAL A CA 1
ATOM 746 C C . VAL A 1 98 ? 14.356 -4.876 -13.692 1.00 62.81 98 VAL A C 1
ATOM 748 O O . VAL A 1 98 ? 13.345 -5.406 -14.155 1.00 62.81 98 VAL A O 1
ATOM 751 N N . ALA A 1 99 ? 15.319 -4.382 -14.480 1.00 63.00 99 ALA A N 1
ATOM 752 C CA . ALA A 1 99 ? 15.235 -4.443 -15.940 1.00 63.00 99 ALA A CA 1
ATOM 753 C C . ALA A 1 99 ? 15.304 -5.894 -16.439 1.00 63.00 99 ALA A C 1
ATOM 755 O O . ALA A 1 99 ? 14.588 -6.259 -17.369 1.00 63.00 99 ALA A O 1
ATOM 756 N N . ASN A 1 100 ? 16.090 -6.729 -15.756 1.00 59.97 100 ASN A N 1
ATOM 757 C CA . ASN A 1 100 ? 16.202 -8.159 -16.035 1.00 59.97 100 ASN A CA 1
ATOM 758 C C . ASN A 1 100 ? 15.164 -9.026 -15.293 1.00 59.97 100 ASN A C 1
ATOM 760 O O . ASN A 1 100 ? 15.079 -10.226 -15.550 1.00 59.97 100 ASN A O 1
ATOM 764 N N . THR A 1 101 ? 14.333 -8.436 -14.421 1.00 73.75 101 THR A N 1
ATOM 765 C CA . THR A 1 101 ? 13.340 -9.174 -13.615 1.00 73.75 101 THR A CA 1
ATOM 766 C C . THR A 1 101 ? 11.948 -8.509 -13.605 1.00 73.75 101 THR A C 1
ATOM 768 O O . THR A 1 101 ? 11.407 -8.189 -12.542 1.00 73.75 101 THR A O 1
ATOM 771 N N . PRO A 1 102 ? 11.303 -8.312 -14.775 1.00 74.88 102 PRO A N 1
ATOM 772 C CA . PRO A 1 102 ? 10.002 -7.633 -14.880 1.00 74.88 102 PRO A CA 1
ATOM 773 C C . PRO A 1 102 ? 8.868 -8.349 -14.131 1.00 74.88 102 PRO A C 1
ATOM 775 O O . PRO A 1 102 ? 7.880 -7.726 -13.740 1.00 74.88 102 PRO A O 1
ATOM 778 N N . SER A 1 103 ? 9.025 -9.651 -13.880 1.00 81.31 103 SER A N 1
ATOM 779 C CA . SER A 1 103 ? 8.102 -10.462 -13.085 1.00 81.31 103 SER A CA 1
ATOM 780 C C . SER A 1 103 ? 7.980 -10.003 -11.629 1.00 81.31 103 SER A C 1
ATOM 782 O O . SER A 1 103 ? 6.973 -10.314 -11.000 1.00 81.31 103 SER A O 1
ATOM 784 N N . LEU A 1 104 ? 8.945 -9.241 -11.097 1.00 82.88 104 LEU A N 1
ATOM 785 C CA . LEU A 1 104 ? 8.875 -8.684 -9.741 1.00 82.88 104 LEU A CA 1
ATOM 786 C C . LEU A 1 104 ? 7.990 -7.437 -9.640 1.00 82.88 104 LEU A C 1
ATOM 788 O O . LEU A 1 104 ? 7.556 -7.099 -8.543 1.00 82.88 104 LEU A O 1
ATOM 792 N N . VAL A 1 105 ? 7.701 -6.760 -10.757 1.00 86.69 105 VAL A N 1
ATOM 793 C CA . VAL A 1 105 ? 6.935 -5.502 -10.757 1.00 86.69 105 VAL A CA 1
ATOM 794 C C . VAL A 1 105 ? 5.428 -5.761 -10.786 1.00 86.69 105 VAL A C 1
ATOM 796 O O . VAL A 1 105 ? 4.678 -5.077 -10.097 1.00 86.69 105 VAL A O 1
ATOM 799 N N . VAL A 1 106 ? 4.966 -6.783 -11.515 1.00 88.56 106 VAL A N 1
ATOM 800 C CA . VAL A 1 106 ? 3.529 -7.123 -11.593 1.00 88.56 106 VAL A CA 1
ATOM 801 C C . VAL A 1 106 ? 2.905 -7.383 -10.207 1.00 88.56 106 VAL A C 1
ATOM 803 O O . VAL A 1 106 ? 1.833 -6.839 -9.933 1.00 88.56 106 VAL A O 1
ATOM 806 N N . PRO A 1 107 ? 3.551 -8.131 -9.288 1.00 90.44 107 PRO A N 1
ATOM 807 C CA . PRO A 1 107 ? 3.037 -8.319 -7.934 1.00 90.44 107 PRO A CA 1
ATOM 808 C C . PRO A 1 107 ? 2.893 -7.022 -7.131 1.00 90.44 107 PRO A C 1
ATOM 810 O O . PRO A 1 107 ? 2.023 -6.955 -6.265 1.00 90.44 107 PRO A O 1
ATOM 813 N N . LEU A 1 108 ? 3.687 -5.981 -7.414 1.00 92.75 108 LEU A N 1
ATOM 814 C CA . LEU A 1 108 ? 3.647 -4.724 -6.657 1.00 92.75 108 LEU A CA 1
ATOM 815 C C . LEU A 1 108 ? 2.291 -4.024 -6.762 1.00 92.75 108 LEU A C 1
ATOM 817 O O . LEU A 1 108 ? 1.805 -3.487 -5.770 1.00 92.75 108 LEU A O 1
ATOM 821 N N . PHE A 1 109 ? 1.641 -4.081 -7.927 1.00 94.50 109 PHE A N 1
ATOM 822 C CA . PHE A 1 109 ? 0.284 -3.553 -8.086 1.00 94.50 109 PHE A CA 1
ATOM 823 C C . PHE A 1 109 ? -0.700 -4.245 -7.129 1.00 94.50 109 PHE A C 1
ATOM 825 O O . PHE A 1 109 ? -1.523 -3.594 -6.486 1.00 94.50 109 PHE A O 1
ATOM 832 N N . GLY A 1 110 ? -0.578 -5.570 -6.993 1.00 94.12 110 GLY A N 1
ATOM 833 C CA . GLY A 1 110 ? -1.368 -6.356 -6.049 1.00 94.12 110 GLY A CA 1
ATOM 834 C C . GLY A 1 110 ? -1.051 -6.016 -4.592 1.00 94.12 110 GLY A C 1
ATOM 835 O O . GLY A 1 110 ? -1.969 -5.905 -3.784 1.00 94.12 110 GLY A O 1
ATOM 836 N N . LEU A 1 111 ? 0.224 -5.789 -4.259 1.00 95.56 111 LEU A N 1
ATOM 837 C CA . LEU A 1 111 ? 0.638 -5.395 -2.910 1.00 95.56 111 LEU A CA 1
ATOM 838 C C . LEU A 1 111 ? 0.079 -4.025 -2.512 1.00 95.56 111 LEU A C 1
ATOM 840 O O . LEU A 1 111 ? -0.416 -3.888 -1.396 1.00 95.56 111 LEU A O 1
ATOM 844 N N . ILE A 1 112 ? 0.093 -3.034 -3.408 1.00 96.19 112 ILE A N 1
ATOM 845 C CA . ILE A 1 112 ? -0.522 -1.724 -3.140 1.00 96.19 112 ILE A CA 1
ATOM 846 C C . ILE A 1 112 ? -2.025 -1.878 -2.897 1.00 96.19 112 ILE A C 1
ATOM 848 O O . ILE A 1 112 ? -2.532 -1.365 -1.901 1.00 96.19 112 ILE A O 1
ATOM 852 N N . ASN A 1 113 ? -2.728 -2.639 -3.740 1.00 97.06 113 ASN A N 1
ATOM 853 C CA . ASN A 1 113 ? -4.152 -2.910 -3.534 1.00 97.06 113 ASN A CA 1
ATOM 854 C C . ASN A 1 113 ? -4.416 -3.617 -2.200 1.00 97.06 113 ASN A C 1
ATOM 856 O O . ASN A 1 113 ? -5.351 -3.254 -1.494 1.00 97.06 113 ASN A O 1
ATOM 860 N N . PHE A 1 114 ? -3.576 -4.582 -1.824 1.00 96.69 114 PHE A N 1
ATOM 861 C CA . PHE A 1 114 ? -3.657 -5.260 -0.532 1.00 96.69 114 PHE A CA 1
ATOM 862 C C . PHE A 1 114 ? -3.465 -4.293 0.647 1.00 96.69 114 PHE A C 1
ATOM 864 O O . PHE A 1 114 ? -4.194 -4.378 1.637 1.00 96.69 114 PHE A O 1
ATOM 871 N N . ILE A 1 115 ? -2.526 -3.347 0.544 1.00 96.56 115 ILE A N 1
ATOM 872 C CA . ILE A 1 115 ? -2.314 -2.315 1.568 1.00 96.56 115 ILE A CA 1
ATOM 873 C C . ILE A 1 115 ? -3.548 -1.412 1.680 1.00 96.56 115 ILE A C 1
ATOM 875 O O . ILE A 1 115 ? -4.013 -1.169 2.793 1.00 96.56 115 ILE A O 1
ATOM 879 N N . VAL A 1 116 ? -4.098 -0.937 0.556 1.00 97.31 116 VAL A N 1
ATOM 880 C CA . VAL A 1 116 ? -5.313 -0.099 0.538 1.00 97.31 116 VAL A CA 1
ATOM 881 C C . VAL A 1 116 ? -6.500 -0.850 1.140 1.00 97.31 116 VAL A C 1
ATOM 883 O O . VAL A 1 116 ? -7.201 -0.314 1.998 1.00 97.31 116 VAL A O 1
ATOM 886 N N . GLU A 1 117 ? -6.697 -2.105 0.752 1.00 96.88 117 GLU A N 1
ATOM 887 C CA . GLU A 1 117 ? -7.763 -2.950 1.282 1.00 96.88 117 GLU A CA 1
ATOM 888 C C . GLU A 1 117 ? -7.632 -3.108 2.806 1.00 96.88 117 GLU A C 1
ATOM 890 O O . GLU A 1 117 ? -8.566 -2.818 3.553 1.00 96.88 117 GLU A O 1
ATOM 895 N N . ASN A 1 118 ? -6.448 -3.469 3.307 1.00 96.50 118 ASN A N 1
ATOM 896 C CA . ASN A 1 118 ? -6.262 -3.704 4.739 1.00 96.50 118 ASN A CA 1
ATOM 897 C C . ASN A 1 118 ? -6.263 -2.423 5.588 1.00 96.50 118 ASN A C 1
ATOM 899 O O . ASN A 1 118 ? -6.677 -2.456 6.747 1.00 96.50 118 ASN A O 1
ATOM 903 N N . ARG A 1 119 ? -5.743 -1.307 5.064 1.00 95.06 119 ARG A N 1
ATOM 904 C CA . ARG A 1 119 ? -5.499 -0.088 5.857 1.00 95.06 119 ARG A CA 1
ATOM 905 C C . ARG A 1 119 ? -6.523 1.014 5.655 1.00 95.06 119 ARG A C 1
ATOM 907 O O . ARG A 1 119 ? -6.582 1.903 6.499 1.00 95.06 119 ARG A O 1
ATOM 914 N N . ILE A 1 120 ? -7.323 0.955 4.595 1.00 95.25 120 ILE A N 1
ATOM 915 C CA . ILE A 1 120 ? -8.342 1.965 4.287 1.00 95.25 120 ILE A CA 1
ATOM 916 C C . ILE A 1 120 ? -9.722 1.309 4.229 1.00 95.25 120 ILE A C 1
ATOM 918 O O . ILE A 1 120 ? -10.588 1.642 5.037 1.00 95.25 120 ILE A O 1
ATOM 922 N N . SER A 1 121 ? -9.907 0.341 3.329 1.00 96.62 121 SER A N 1
ATOM 923 C CA . SER A 1 121 ? -11.210 -0.285 3.059 1.00 96.62 121 SER A CA 1
ATOM 924 C C . SER A 1 121 ? -11.759 -1.032 4.280 1.00 96.62 121 SER A C 1
ATOM 926 O O . SER A 1 121 ? -12.828 -0.690 4.789 1.00 96.62 121 SER A O 1
ATOM 928 N N . GLN A 1 122 ? -11.000 -1.984 4.834 1.00 95.94 122 GLN A N 1
ATOM 929 C CA . GLN A 1 122 ? -11.436 -2.789 5.981 1.00 95.94 122 GLN A CA 1
ATOM 930 C C . GLN A 1 122 ? -11.724 -1.945 7.234 1.00 95.94 122 GLN A C 1
ATOM 932 O O . GLN A 1 122 ? -12.807 -2.100 7.802 1.00 95.94 122 GLN A O 1
ATOM 937 N N . PRO A 1 123 ? -10.850 -1.010 7.670 1.00 94.62 123 PRO A N 1
ATOM 938 C CA . PRO A 1 123 ? -11.156 -0.145 8.808 1.00 94.62 123 PRO A CA 1
ATOM 939 C C . PRO A 1 123 ? -12.418 0.694 8.595 1.00 94.62 123 PRO A C 1
ATOM 941 O O . PRO A 1 123 ? -13.222 0.824 9.517 1.00 94.62 123 PRO A O 1
ATOM 944 N N . LYS A 1 124 ? -12.629 1.217 7.379 1.00 95.50 124 LYS A N 1
ATOM 945 C CA . LYS A 1 124 ? -13.830 1.984 7.020 1.00 95.50 124 LYS A CA 1
ATOM 946 C C . LYS A 1 124 ? -15.092 1.125 7.105 1.00 95.50 124 LYS A C 1
ATOM 948 O O . LYS A 1 124 ? -16.075 1.557 7.703 1.00 95.50 124 LYS A O 1
ATOM 953 N N . GLN A 1 125 ? -15.060 -0.093 6.563 1.00 95.44 125 GLN A N 1
ATOM 954 C CA . GLN A 1 125 ? -16.181 -1.038 6.618 1.00 95.44 125 GLN A CA 1
ATOM 955 C C . GLN A 1 125 ? -16.514 -1.445 8.059 1.00 95.44 125 GLN A C 1
ATOM 957 O O . GLN A 1 125 ? -17.678 -1.402 8.458 1.00 95.44 125 GLN A O 1
ATOM 962 N N . ILE A 1 126 ? -15.499 -1.785 8.861 1.00 95.38 126 ILE A N 1
ATOM 963 C CA . ILE A 1 126 ? -15.673 -2.158 10.271 1.00 95.38 126 ILE A CA 1
ATOM 964 C C . ILE A 1 126 ? -16.258 -0.988 11.065 1.00 95.38 126 ILE A C 1
ATOM 966 O O . ILE A 1 126 ? -17.203 -1.185 11.825 1.00 95.38 126 ILE A O 1
ATOM 970 N N . ALA A 1 127 ? -15.744 0.230 10.876 1.00 94.44 127 ALA A N 1
ATOM 971 C CA . ALA A 1 127 ? -16.253 1.418 11.556 1.00 94.44 127 ALA A CA 1
ATOM 972 C C . ALA A 1 127 ? -17.709 1.721 11.172 1.00 94.44 127 ALA A C 1
ATOM 974 O O . ALA A 1 127 ? -18.532 1.962 12.055 1.00 94.44 127 ALA A O 1
ATOM 975 N N . ALA A 1 128 ? -18.045 1.653 9.880 1.00 95.06 128 ALA A N 1
ATOM 976 C CA . ALA A 1 128 ? -19.410 1.857 9.399 1.00 95.06 128 ALA A CA 1
ATOM 977 C C . ALA A 1 128 ? -20.383 0.816 9.973 1.00 95.06 128 ALA A C 1
ATOM 979 O O . ALA A 1 128 ? -21.487 1.165 10.382 1.00 95.06 128 ALA A O 1
ATOM 980 N N . PHE A 1 129 ? -19.968 -0.450 10.056 1.00 94.31 129 PHE A N 1
ATOM 981 C CA . PHE A 1 129 ? -20.776 -1.499 10.673 1.00 94.31 129 PHE A CA 1
ATOM 982 C C . PHE A 1 129 ? -20.914 -1.305 12.190 1.00 94.31 129 PHE A C 1
ATOM 984 O O . PHE A 1 129 ? -22.006 -1.435 12.736 1.00 94.31 129 PHE A O 1
ATOM 991 N N . TYR A 1 130 ? -19.835 -0.930 12.882 1.00 92.12 130 TYR A N 1
ATOM 992 C CA . TYR A 1 130 ? -19.862 -0.679 14.325 1.00 92.12 130 TYR A CA 1
ATOM 993 C C . TYR A 1 130 ? -20.782 0.495 14.698 1.00 92.12 130 TYR A C 1
ATOM 995 O O . TYR A 1 130 ? -21.455 0.445 15.724 1.00 92.12 130 TYR A O 1
ATOM 1003 N N . GLN A 1 131 ? -20.883 1.516 13.842 1.00 91.69 131 GLN A N 1
ATOM 1004 C CA . GLN A 1 131 ? -21.820 2.637 14.012 1.00 91.69 131 GLN A CA 1
ATOM 1005 C C . GLN A 1 131 ? -23.298 2.225 13.935 1.00 91.69 131 GLN A C 1
ATOM 1007 O O . GLN A 1 131 ? -24.155 2.955 14.421 1.00 91.69 131 GLN A O 1
ATOM 1012 N N . GLN A 1 132 ? -23.608 1.064 13.354 1.00 93.56 132 GLN A N 1
ATOM 1013 C CA . GLN A 1 132 ? -24.972 0.527 13.298 1.00 93.56 132 GLN A CA 1
ATOM 1014 C C . GLN A 1 132 ? -25.349 -0.262 14.564 1.00 93.56 132 GLN A C 1
ATOM 1016 O O . GLN A 1 132 ? -26.489 -0.711 14.692 1.00 93.56 132 GLN A O 1
ATOM 1021 N N . MET A 1 133 ? -24.411 -0.467 15.496 1.00 92.81 133 MET A N 1
ATOM 1022 C CA . MET A 1 133 ? -24.669 -1.214 16.726 1.00 92.81 133 MET A CA 1
ATOM 1023 C C . MET A 1 133 ? -25.546 -0.406 17.699 1.00 92.81 133 MET A C 1
ATOM 1025 O O . MET A 1 133 ? -25.438 0.818 17.755 1.00 92.81 133 MET A O 1
ATOM 1029 N N . PRO A 1 134 ? -26.381 -1.063 18.528 1.00 94.94 134 PRO A N 1
ATOM 1030 C CA . PRO A 1 134 ? -27.189 -0.367 19.526 1.00 94.94 134 PRO A CA 1
ATOM 1031 C C . PRO A 1 134 ? -26.327 0.437 20.508 1.00 94.94 134 PRO A C 1
ATOM 1033 O O . PRO A 1 134 ? -25.398 -0.112 21.105 1.00 94.94 134 PRO A O 1
ATOM 1036 N N . GLU A 1 135 ? -26.692 1.697 20.760 1.00 90.88 135 GLU A N 1
ATOM 1037 C CA . GLU A 1 135 ? -25.942 2.615 21.638 1.00 90.88 135 GLU A CA 1
ATOM 1038 C C . GLU A 1 135 ? -25.641 2.000 23.011 1.00 90.88 135 GLU A C 1
ATOM 1040 O O . GLU A 1 135 ? -24.509 2.043 23.481 1.00 90.88 135 GLU A O 1
ATOM 1045 N N . LYS A 1 136 ? -26.622 1.313 23.613 1.00 91.44 136 LYS A N 1
ATOM 1046 C CA . LYS A 1 136 ? -26.453 0.627 24.906 1.00 91.44 136 LYS A CA 1
ATOM 1047 C C . LYS A 1 136 ? -25.338 -0.425 24.894 1.00 91.44 136 LYS A C 1
ATOM 1049 O O . LYS A 1 136 ? -24.663 -0.606 25.905 1.00 91.44 136 LYS A O 1
ATOM 1054 N N . ALA A 1 137 ? -25.155 -1.136 23.780 1.00 91.44 137 ALA A N 1
ATOM 1055 C CA . ALA A 1 137 ? -24.093 -2.129 23.638 1.00 91.44 137 ALA A CA 1
ATOM 1056 C C . ALA A 1 137 ? -22.727 -1.449 23.470 1.00 91.44 137 ALA A C 1
ATOM 1058 O O . ALA A 1 137 ? -21.757 -1.856 24.109 1.00 91.44 137 ALA A O 1
ATOM 1059 N N . VAL A 1 138 ? -22.665 -0.374 22.680 1.00 90.50 138 VAL A N 1
ATOM 1060 C CA . VAL A 1 138 ? -21.443 0.423 22.483 1.00 90.50 138 VAL A CA 1
ATOM 1061 C C . VAL A 1 138 ? -21.003 1.097 23.789 1.00 90.50 138 VAL A C 1
ATOM 1063 O O . VAL A 1 138 ? -19.825 1.044 24.142 1.00 90.50 138 VAL A O 1
ATOM 1066 N N . GLU A 1 139 ? -21.937 1.654 24.564 1.00 90.88 139 GLU A N 1
ATOM 1067 C CA . GLU A 1 139 ? -21.662 2.208 25.895 1.00 90.88 139 GLU A CA 1
ATOM 1068 C C . GLU A 1 139 ? -21.112 1.156 26.863 1.00 90.88 139 GLU A C 1
ATOM 1070 O O . GLU A 1 139 ? -20.210 1.449 27.649 1.00 90.88 139 GLU A O 1
ATOM 1075 N N . ALA A 1 140 ? -21.642 -0.070 26.830 1.00 91.44 140 ALA A N 1
ATOM 1076 C CA . ALA A 1 140 ? -21.155 -1.153 27.677 1.00 91.44 140 ALA A CA 1
ATOM 1077 C C . ALA A 1 140 ? -19.698 -1.521 27.347 1.00 91.44 140 ALA A C 1
ATOM 1079 O O . ALA A 1 140 ? -18.899 -1.731 28.262 1.00 91.44 140 ALA A O 1
ATOM 1080 N N . VAL A 1 141 ? -19.330 -1.533 26.060 1.00 90.44 141 VAL A N 1
ATOM 1081 C CA . VAL A 1 141 ? -17.936 -1.710 25.617 1.00 90.44 141 VAL A CA 1
ATOM 1082 C C . VAL A 1 141 ? -17.060 -0.560 26.117 1.00 90.44 141 VAL A C 1
ATOM 1084 O O . VAL A 1 141 ? -16.019 -0.809 26.720 1.00 90.44 141 VAL A O 1
ATOM 1087 N N . ALA A 1 142 ? -17.511 0.690 25.977 1.00 89.44 142 ALA A N 1
ATOM 1088 C CA . ALA A 1 142 ? -16.766 1.852 26.461 1.00 89.44 142 ALA A CA 1
ATOM 1089 C C . ALA A 1 142 ? -16.525 1.811 27.981 1.00 89.44 142 ALA A C 1
ATOM 1091 O O . ALA A 1 142 ? -15.436 2.149 28.439 1.00 89.44 142 ALA A O 1
ATOM 1092 N N . ARG A 1 143 ? -17.505 1.353 28.775 1.00 91.06 143 ARG A N 1
ATOM 1093 C CA . ARG A 1 143 ? -17.343 1.155 30.229 1.00 91.06 143 ARG A CA 1
ATOM 1094 C C . ARG A 1 143 ? -16.349 0.040 30.562 1.00 91.06 143 ARG A C 1
ATOM 1096 O O . ARG A 1 143 ? -15.630 0.168 31.548 1.00 91.06 143 ARG A O 1
ATOM 1103 N N . ARG A 1 144 ? -16.302 -1.039 29.770 1.00 91.81 144 ARG A N 1
ATOM 1104 C CA . ARG A 1 144 ? -15.334 -2.141 29.941 1.00 91.81 144 ARG A CA 1
ATOM 1105 C C . ARG A 1 144 ? -13.899 -1.672 29.696 1.00 91.81 144 ARG A C 1
ATOM 1107 O O . ARG A 1 144 ? -13.010 -2.059 30.446 1.00 91.81 144 ARG A O 1
ATOM 1114 N N . ASP A 1 145 ? -13.696 -0.857 28.663 1.00 89.81 145 ASP A N 1
ATOM 1115 C CA . ASP A 1 145 ? -12.366 -0.441 28.202 1.00 89.81 145 ASP A CA 1
ATOM 1116 C C . ASP A 1 145 ? -11.819 0.788 28.957 1.00 89.81 145 ASP A C 1
ATOM 1118 O O . ASP A 1 145 ? -10.690 1.217 28.712 1.00 89.81 145 ASP A O 1
ATOM 1122 N N . GLN A 1 146 ? -12.579 1.346 29.910 1.00 88.62 146 GLN A N 1
ATOM 1123 C CA . GLN A 1 146 ? -12.066 2.379 30.808 1.00 88.62 146 GLN A CA 1
ATOM 1124 C C . GLN A 1 146 ? -10.920 1.820 31.671 1.00 88.62 146 GLN A C 1
ATOM 1126 O O . GLN A 1 146 ? -11.104 0.811 32.361 1.00 88.62 146 GLN A O 1
ATOM 1131 N N . PRO A 1 147 ? -9.743 2.475 31.694 1.00 76.44 147 PRO A N 1
ATOM 1132 C CA . PRO A 1 147 ? -8.655 2.059 32.565 1.00 76.44 147 PRO A CA 1
ATOM 1133 C C . PRO A 1 147 ? -9.098 2.194 34.025 1.00 76.44 147 PRO A C 1
ATOM 1135 O O . PRO A 1 147 ? -9.548 3.261 34.450 1.00 76.44 147 PRO A O 1
ATOM 1138 N N . LYS A 1 148 ? -8.978 1.111 34.804 1.00 70.31 148 LYS A N 1
ATOM 1139 C CA . LYS A 1 148 ? -9.170 1.179 36.257 1.00 70.31 148 LYS A CA 1
ATOM 1140 C C . LYS A 1 148 ? -8.100 2.113 36.826 1.00 70.31 148 LYS A C 1
ATOM 1142 O O . LYS A 1 148 ? -6.913 1.837 36.669 1.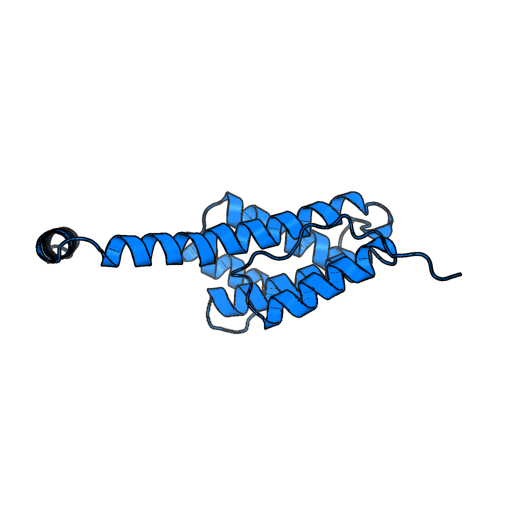00 70.31 148 LYS A O 1
ATOM 1147 N N . ARG A 1 149 ? -8.548 3.230 37.404 1.00 59.16 149 ARG A N 1
ATOM 1148 C CA . ARG A 1 149 ? -7.708 4.131 38.202 1.00 59.16 149 ARG A CA 1
ATOM 1149 C C . ARG A 1 149 ? -7.188 3.433 39.449 1.00 59.16 149 ARG A C 1
ATOM 1151 O O . ARG A 1 149 ? -7.936 2.586 39.989 1.00 59.16 149 ARG A O 1
#

Organism: Pseudomonas marginalis (NCBI:txid298)

Secondary structure (DSSP, 8-state):
--PPP---SPPPPTTS-HHHHHHHHHHHHHTTT-HHHHHHHHHHHHHHHHHHHHTS---HHHHHHHHHHTT--HHHHHHHHHHHHHHHHTTT-SS--TTT-GGGTHHHHHHHHHHHIIIIIHHHHHHHHHTTS-HHHHHHHHHHSSPP-

Sequence (149 aa):
MIFPLIVTAPHAHEETPESCKADFNEAREVFSVSPRSSAALLRLCLEKLCNQLVGTEDRINDQIKKLVVAGLPVGVQQALDSTRIVGNNALHILELDVANTPSLVVPLFGLINFIVENRISQPKQIAAFYQQMPEKAVEAVARRDQPKR

InterPro domains:
  IPR025285 Domain of unknown function DUF4145 [PF13643] (25-93)